Protein AF-A0A821ZVC3-F1 (afdb_monomer)

Foldseek 3Di:
DDWDADPVVRDIGDPFDEPVCPPVDPPDDPPGDYDHDDDDDPDDDDDDDDDDDPVVVVVVVD

Sequence (62 aa):
DVIAIDKASGKISRLGRSFTRAKDYDAMGPQTKFVQCPEGELQKRKEVVHTVTLHEIDVINS

Organism: NCBI:txid392032

Secondary structure (DSSP, 8-state):
-EEEE-TTT--EEEEEEEGGGTTS-S---TT--EEPPP-S-S-----------HHHHHHHT-

Solvent-accessible surface area (backbone atoms only — not comparable to full-atom values): 4431 Å² total; per-residue (Å²): 118,39,69,47,73,44,83,90,80,66,51,75,44,79,75,28,35,34,66,93,61,60,81,82,54,87,92,64,63,98,79,71,48,70,36,79,79,87,78,81,74,92,78,77,93,78,90,82,88,83,89,82,55,71,66,62,54,54,67,74,75,109

Mean predicted aligned error: 6.57 Å

InterPro domains:
  IPR010339 TIP49, P-loop domain [PF06068] (1-62)
  IPR027238 RuvB-like [PTHR11093] (1-62)
  IPR042487 RuvBL1/2, DNA/RNA binding domain [G3DSA:2.40.50.360] (1-58)

Radius of gyration: 17.43 Å; Cα contacts (8 Å, |Δi|>4): 48; chains: 1; bounding box: 39×26×44 Å

Structure (mmCIF, N/CA/C/O backbone):
data_AF-A0A821ZVC3-F1
#
_entry.id   AF-A0A821ZVC3-F1
#
loop_
_atom_site.group_PDB
_atom_site.id
_atom_site.type_symbol
_atom_site.label_atom_id
_atom_site.label_alt_id
_atom_site.label_comp_id
_atom_site.label_asym_id
_atom_site.label_entity_id
_atom_site.label_seq_id
_atom_site.pdbx_PDB_ins_code
_atom_site.Cartn_x
_atom_site.Cartn_y
_atom_site.Cartn_z
_atom_site.occupancy
_atom_site.B_iso_or_equiv
_atom_site.auth_seq_id
_atom_site.auth_comp_id
_atom_site.auth_asym_id
_atom_site.auth_atom_id
_atom_site.pdbx_PDB_model_num
ATOM 1 N N . ASP A 1 1 ? 4.649 -5.149 -12.641 1.00 84.38 1 ASP A N 1
ATOM 2 C CA . ASP A 1 1 ? 4.373 -4.173 -11.563 1.00 84.38 1 ASP A CA 1
ATOM 3 C C . ASP A 1 1 ? 4.819 -4.693 -10.215 1.00 84.38 1 ASP A C 1
ATOM 5 O O . ASP A 1 1 ? 4.956 -5.899 -10.060 1.00 84.38 1 ASP A O 1
ATOM 9 N N . VAL A 1 2 ? 5.023 -3.790 -9.258 1.00 91.06 2 VAL A N 1
ATOM 10 C CA . VAL A 1 2 ? 5.208 -4.118 -7.842 1.00 91.06 2 VAL A CA 1
ATOM 11 C C . VAL A 1 2 ? 3.898 -3.806 -7.123 1.00 91.06 2 VAL A C 1
ATOM 13 O O . VAL A 1 2 ? 3.423 -2.666 -7.141 1.00 91.06 2 VAL A O 1
ATOM 16 N N . ILE A 1 3 ? 3.295 -4.829 -6.523 1.00 93.56 3 ILE A N 1
ATOM 17 C CA . ILE A 1 3 ? 1.987 -4.760 -5.867 1.00 93.56 3 ILE A CA 1
ATOM 18 C C . ILE A 1 3 ? 2.080 -5.303 -4.440 1.00 93.56 3 ILE A 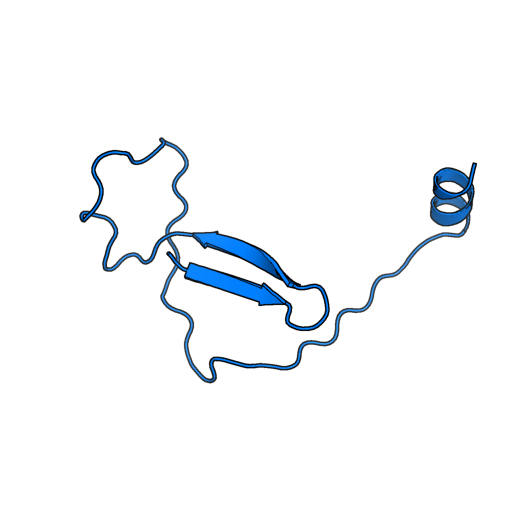C 1
ATOM 20 O O . ILE A 1 3 ? 2.899 -6.174 -4.156 1.00 93.56 3 ILE A O 1
ATOM 24 N N . ALA A 1 4 ? 1.223 -4.798 -3.560 1.00 93.62 4 ALA A N 1
ATOM 25 C CA . ALA A 1 4 ? 0.982 -5.348 -2.235 1.00 93.62 4 ALA A CA 1
ATOM 26 C C . ALA A 1 4 ? -0.437 -5.919 -2.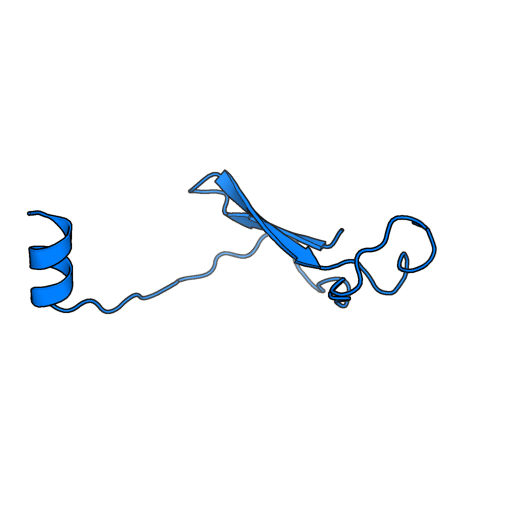184 1.00 93.62 4 ALA A C 1
ATOM 28 O O . ALA A 1 4 ? -1.380 -5.281 -2.659 1.00 93.62 4 ALA A O 1
ATOM 29 N N . ILE A 1 5 ? -0.571 -7.112 -1.610 1.00 95.56 5 ILE A N 1
ATOM 30 C CA . ILE A 1 5 ? -1.854 -7.786 -1.418 1.00 95.56 5 ILE A CA 1
ATOM 31 C C . ILE A 1 5 ? -2.059 -7.963 0.079 1.00 95.56 5 ILE A C 1
ATOM 33 O O . ILE A 1 5 ? -1.281 -8.653 0.742 1.00 95.56 5 ILE A O 1
ATOM 37 N N . ASP A 1 6 ? -3.113 -7.351 0.601 1.00 95.69 6 ASP A N 1
ATOM 38 C CA . ASP A 1 6 ? -3.596 -7.644 1.941 1.00 95.69 6 ASP A CA 1
ATOM 39 C C . ASP A 1 6 ? -4.481 -8.895 1.874 1.00 95.69 6 ASP A C 1
ATOM 41 O O . ASP A 1 6 ? -5.545 -8.889 1.256 1.00 95.69 6 ASP A O 1
ATOM 45 N N . LYS A 1 7 ? -4.017 -9.998 2.473 1.00 93.94 7 LYS A N 1
ATOM 46 C CA . LYS A 1 7 ? -4.705 -11.296 2.389 1.00 93.94 7 LYS A CA 1
ATOM 47 C C . LYS A 1 7 ? -6.042 -11.330 3.129 1.00 93.94 7 LYS A C 1
ATOM 49 O O . LYS A 1 7 ? -6.899 -12.115 2.746 1.00 93.94 7 LYS A O 1
ATOM 54 N N . ALA A 1 8 ? -6.203 -10.537 4.188 1.00 93.81 8 ALA A N 1
ATOM 55 C CA . ALA A 1 8 ? -7.407 -10.565 5.014 1.00 93.81 8 ALA A CA 1
ATOM 56 C C . ALA A 1 8 ? -8.556 -9.797 4.349 1.00 93.81 8 ALA A C 1
ATOM 58 O O . ALA A 1 8 ? -9.693 -10.256 4.359 1.00 93.81 8 ALA A O 1
ATOM 59 N N . SER A 1 9 ? -8.248 -8.647 3.748 1.00 94.31 9 SER A N 1
ATOM 60 C CA . S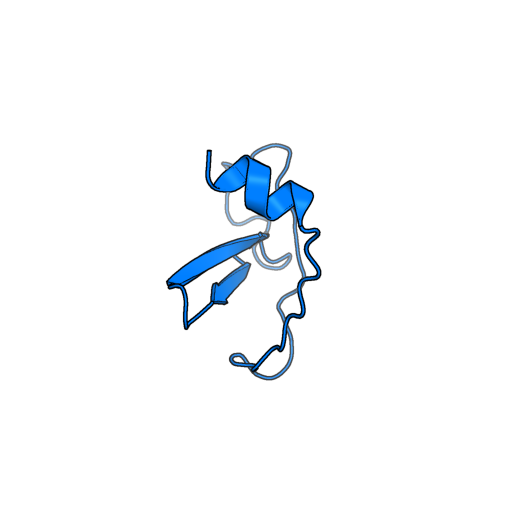ER A 1 9 ? -9.231 -7.791 3.069 1.00 94.31 9 SER A CA 1
ATOM 61 C C . SER A 1 9 ? -9.361 -8.057 1.567 1.00 94.31 9 SER A C 1
ATOM 63 O O . SER A 1 9 ? -10.307 -7.587 0.943 1.00 94.31 9 SER A O 1
ATOM 65 N N . GLY A 1 10 ? -8.394 -8.747 0.954 1.00 95.19 10 GLY A N 1
ATOM 66 C CA . GLY A 1 10 ? -8.307 -8.904 -0.501 1.00 95.19 10 GLY A CA 1
ATOM 67 C C . GLY A 1 10 ? -7.879 -7.628 -1.236 1.00 95.19 10 GLY A C 1
ATOM 68 O O . GLY A 1 10 ? -7.868 -7.600 -2.468 1.00 95.19 10 GLY A O 1
ATOM 69 N N . LYS A 1 11 ? -7.512 -6.559 -0.514 1.00 96.25 11 LYS A N 1
ATOM 70 C CA . LYS A 1 11 ? -7.124 -5.279 -1.115 1.00 96.25 11 LYS A CA 1
ATOM 71 C C . LYS A 1 11 ? -5.803 -5.416 -1.872 1.00 96.25 11 LYS A C 1
ATOM 73 O O . LYS A 1 11 ? -4.768 -5.751 -1.294 1.00 96.25 11 LYS A O 1
ATOM 78 N N . ILE A 1 12 ? -5.830 -5.064 -3.156 1.00 96.38 12 ILE A N 1
ATOM 79 C CA . ILE A 1 12 ? -4.650 -5.001 -4.023 1.00 96.38 12 ILE A CA 1
ATOM 80 C C . ILE A 1 12 ? -4.239 -3.538 -4.174 1.00 96.38 12 ILE A C 1
ATOM 82 O O . ILE A 1 12 ? -5.029 -2.702 -4.608 1.00 96.38 12 ILE A O 1
ATOM 86 N N . SER A 1 13 ? -2.995 -3.220 -3.824 1.00 93.81 13 SER A N 1
ATOM 87 C CA . SER A 1 13 ? -2.439 -1.867 -3.939 1.00 93.81 13 SER A CA 1
ATOM 88 C C . SER A 1 13 ? -1.199 -1.880 -4.829 1.00 93.81 13 SER A C 1
ATOM 90 O O . SER A 1 13 ? -0.227 -2.579 -4.544 1.00 93.81 13 SER A O 1
ATOM 92 N N . ARG A 1 14 ? -1.202 -1.094 -5.911 1.00 91.56 14 ARG A N 1
ATOM 93 C CA . ARG A 1 14 ? -0.029 -0.938 -6.783 1.00 91.56 14 ARG A CA 1
ATOM 94 C C . ARG A 1 14 ? 0.967 0.021 -6.134 1.00 91.56 14 ARG A C 1
ATOM 96 O O . ARG A 1 14 ? 0.663 1.195 -5.959 1.00 91.56 14 ARG A O 1
ATOM 103 N N . LEU A 1 15 ? 2.157 -0.474 -5.798 1.00 90.31 15 LEU A N 1
ATOM 104 C CA . LEU A 1 15 ? 3.238 0.329 -5.212 1.00 90.31 15 LEU A CA 1
ATOM 105 C C . LEU A 1 15 ? 4.014 1.106 -6.284 1.00 90.31 15 LEU A C 1
ATOM 107 O O . LEU A 1 15 ? 4.491 2.212 -6.028 1.00 90.31 15 LEU A O 1
ATOM 111 N N . GLY A 1 16 ? 4.131 0.527 -7.480 1.00 89.94 16 GLY A N 1
ATOM 112 C CA . GLY A 1 16 ? 4.795 1.144 -8.624 1.00 89.94 16 GLY A CA 1
ATOM 113 C C . GLY A 1 16 ? 5.188 0.129 -9.695 1.00 89.94 16 GLY A C 1
ATOM 114 O O . GLY A 1 16 ? 4.726 -1.016 -9.692 1.00 89.94 16 GLY A O 1
ATOM 115 N N . ARG A 1 17 ? 6.069 0.537 -10.611 1.00 87.69 17 ARG A N 1
ATOM 116 C CA . ARG A 1 17 ? 6.751 -0.363 -11.557 1.00 87.69 17 ARG A CA 1
ATOM 117 C C . ARG A 1 17 ? 8.183 -0.632 -11.112 1.00 87.69 17 ARG A C 1
ATOM 119 O O . ARG A 1 17 ? 8.829 0.239 -10.548 1.00 87.69 17 ARG A O 1
ATOM 126 N N . SER A 1 18 ? 8.691 -1.827 -11.389 1.00 87.81 18 SER A N 1
ATOM 127 C CA . SER A 1 18 ? 10.093 -2.159 -11.135 1.00 87.81 18 SER A CA 1
ATOM 128 C C . SER A 1 18 ? 11.010 -1.373 -12.073 1.00 87.81 18 SER A C 1
ATOM 130 O O . SER A 1 18 ? 10.747 -1.322 -13.276 1.00 87.81 18 SER A O 1
ATOM 132 N N . PHE A 1 19 ? 12.120 -0.839 -11.557 1.00 83.75 19 PHE A N 1
ATOM 133 C CA . PHE A 1 19 ? 13.138 -0.162 -12.377 1.00 83.75 19 PHE A CA 1
ATOM 134 C C . PHE A 1 19 ? 13.669 -1.038 -13.525 1.00 83.75 19 PHE A C 1
ATOM 136 O O . PHE A 1 19 ? 13.878 -0.553 -14.632 1.00 83.75 19 PHE A O 1
ATOM 143 N N . THR A 1 20 ? 13.817 -2.344 -13.293 1.00 81.62 20 THR A N 1
ATOM 144 C CA . THR A 1 20 ? 14.344 -3.310 -14.273 1.00 81.62 20 THR A CA 1
ATOM 145 C C . THR A 1 20 ? 13.457 -3.515 -15.499 1.00 81.62 20 THR A C 1
ATOM 147 O O . THR A 1 20 ? 13.950 -3.958 -16.526 1.00 81.62 20 THR A O 1
ATOM 150 N N . ARG A 1 21 ? 12.163 -3.184 -15.408 1.00 75.19 21 ARG A N 1
ATOM 151 C CA . ARG A 1 21 ? 11.174 -3.348 -16.492 1.00 75.19 21 ARG A CA 1
ATOM 152 C C . ARG A 1 21 ? 10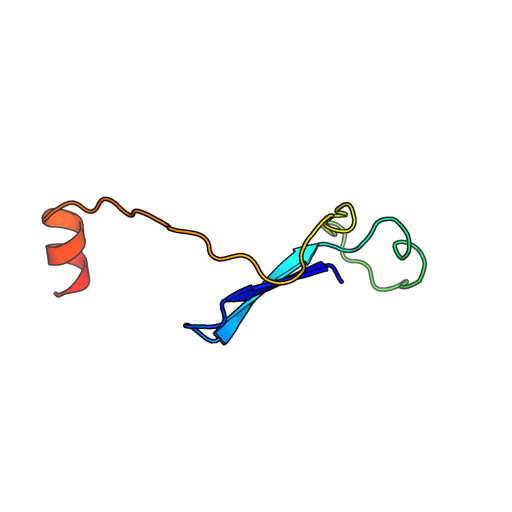.556 -2.015 -16.907 1.00 75.19 21 ARG A C 1
ATOM 154 O O . ARG A 1 21 ? 9.421 -1.952 -17.375 1.00 75.19 21 ARG A O 1
ATOM 161 N N . ALA A 1 22 ? 11.280 -0.922 -16.664 1.00 71.81 22 ALA A N 1
ATOM 162 C CA . ALA A 1 22 ? 10.784 0.428 -16.895 1.00 71.81 22 ALA A CA 1
ATOM 163 C C . ALA A 1 22 ? 10.595 0.765 -18.380 1.00 71.81 22 ALA A C 1
ATOM 165 O O . ALA A 1 22 ? 9.772 1.617 -18.699 1.00 71.81 22 ALA A O 1
ATOM 166 N N . LYS A 1 23 ? 11.347 0.098 -19.264 1.00 70.94 23 LYS A N 1
ATOM 167 C CA . LYS A 1 23 ? 11.378 0.359 -20.710 1.00 70.94 23 LYS A CA 1
ATOM 168 C C . LYS A 1 23 ? 10.499 -0.587 -21.535 1.00 70.94 23 LYS A C 1
ATOM 170 O O . LYS A 1 23 ? 10.361 -0.372 -22.730 1.00 70.94 23 LYS A O 1
ATOM 175 N N . ASP A 1 24 ? 9.895 -1.597 -20.908 1.00 73.19 24 ASP A N 1
ATOM 176 C CA . ASP A 1 24 ? 9.150 -2.657 -21.608 1.00 73.19 24 ASP A CA 1
ATOM 177 C C . ASP A 1 24 ? 7.741 -2.217 -22.048 1.00 73.19 24 ASP A C 1
ATOM 179 O O . ASP A 1 24 ? 7.024 -2.982 -22.684 1.00 73.19 24 ASP A O 1
ATOM 183 N N . TYR A 1 25 ? 7.317 -1.006 -21.675 1.00 66.88 25 TYR A N 1
ATOM 184 C CA . TYR A 1 25 ? 5.978 -0.488 -21.942 1.00 66.88 25 TYR A CA 1
ATOM 185 C C . TYR A 1 25 ? 6.067 0.967 -22.404 1.00 66.88 25 TYR A C 1
ATOM 187 O O . TYR A 1 25 ? 6.632 1.810 -21.710 1.00 66.88 25 TYR A O 1
ATOM 195 N N . ASP A 1 26 ? 5.482 1.249 -23.560 1.00 65.75 26 ASP A N 1
ATOM 196 C CA . ASP A 1 26 ? 5.425 2.551 -24.231 1.00 65.75 26 ASP A CA 1
ATOM 197 C C . ASP A 1 26 ? 4.255 3.425 -23.739 1.00 65.75 26 ASP A C 1
ATOM 199 O O . ASP A 1 26 ? 4.380 4.646 -23.641 1.00 65.75 26 ASP A O 1
ATOM 203 N N . ALA A 1 27 ? 3.143 2.809 -23.328 1.00 68.25 27 ALA A N 1
ATOM 204 C CA . ALA A 1 27 ? 1.990 3.470 -22.714 1.00 68.25 27 ALA A CA 1
ATOM 205 C C . ALA A 1 27 ? 2.224 3.777 -21.219 1.00 68.25 27 ALA A C 1
ATOM 207 O O . ALA A 1 27 ? 1.594 3.208 -20.317 1.00 68.25 27 ALA A O 1
ATOM 208 N N . MET A 1 28 ? 3.169 4.671 -20.940 1.00 70.56 28 MET A N 1
ATOM 209 C CA . MET A 1 28 ? 3.508 5.115 -19.587 1.00 70.56 28 MET A CA 1
ATOM 210 C C . MET A 1 28 ? 2.957 6.517 -19.345 1.00 70.56 28 MET A C 1
ATOM 212 O O . MET A 1 28 ? 3.391 7.483 -19.962 1.00 70.56 28 MET A O 1
ATOM 216 N N . GLY A 1 29 ? 1.999 6.641 -18.422 1.00 68.75 29 GLY A N 1
ATOM 217 C CA . GLY A 1 29 ? 1.517 7.952 -17.993 1.00 68.75 29 GLY A CA 1
ATOM 218 C C . GLY A 1 29 ? 2.640 8.767 -17.325 1.00 68.75 29 GLY A C 1
ATOM 219 O O . GLY A 1 29 ? 3.533 8.172 -16.705 1.00 68.75 29 GLY A O 1
ATOM 220 N N . PRO A 1 30 ? 2.579 10.112 -17.374 1.00 67.88 30 PRO A N 1
ATOM 221 C CA . PRO A 1 30 ? 3.636 11.008 -16.885 1.00 67.88 30 PRO A CA 1
ATOM 222 C C . PRO A 1 30 ? 3.944 10.874 -15.381 1.00 67.88 30 PRO A C 1
ATOM 224 O O . PRO A 1 30 ? 4.957 11.381 -14.915 1.00 67.88 30 PRO A O 1
ATOM 227 N N . GLN A 1 31 ? 3.102 10.173 -14.614 1.00 67.44 31 GLN A N 1
ATOM 228 C CA . GLN A 1 31 ? 3.227 9.984 -13.162 1.00 67.44 31 GLN A CA 1
ATOM 229 C C . GLN A 1 31 ? 3.587 8.542 -12.760 1.00 67.44 31 GLN A C 1
ATOM 231 O O . GLN A 1 31 ? 3.217 8.076 -11.681 1.00 67.44 31 GLN A O 1
ATOM 236 N N . THR A 1 32 ? 4.272 7.781 -13.619 1.00 77.38 32 THR A N 1
ATOM 237 C CA . THR A 1 32 ? 4.622 6.400 -13.258 1.00 77.38 32 THR A CA 1
ATOM 238 C C . THR A 1 32 ? 5.705 6.367 -12.175 1.00 77.38 32 THR A C 1
ATOM 240 O O . THR A 1 32 ? 6.871 6.657 -12.431 1.00 77.38 32 THR A O 1
ATOM 243 N N . LYS A 1 33 ? 5.325 5.968 -10.954 1.00 85.19 33 LYS A N 1
ATOM 244 C CA . LYS A 1 33 ? 6.256 5.757 -9.838 1.00 85.19 33 LYS A CA 1
ATOM 245 C C . LYS A 1 33 ? 7.046 4.463 -10.039 1.00 85.19 33 LYS A C 1
ATOM 247 O O . LYS A 1 33 ? 6.463 3.375 -10.090 1.00 85.19 33 LYS A O 1
ATOM 252 N N . PHE A 1 34 ? 8.368 4.576 -10.106 1.00 86.38 34 PHE A N 1
ATOM 253 C CA . PHE A 1 34 ? 9.269 3.428 -10.112 1.00 86.38 34 PHE A CA 1
ATOM 254 C C . PHE A 1 34 ? 9.736 3.091 -8.699 1.00 86.38 34 PHE A C 1
ATOM 256 O O . PHE A 1 34 ? 10.003 3.981 -7.892 1.00 86.38 34 PHE A 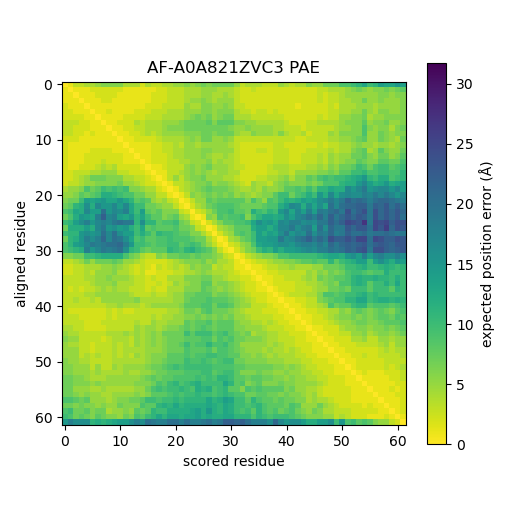O 1
ATOM 263 N N . VAL A 1 35 ? 9.799 1.800 -8.393 1.00 90.50 35 VAL A N 1
ATOM 264 C CA . VAL A 1 35 ? 10.179 1.271 -7.082 1.00 90.50 35 VAL A CA 1
ATOM 265 C C . VAL A 1 35 ? 11.147 0.101 -7.252 1.00 90.50 35 VAL A C 1
ATOM 267 O O . VAL A 1 35 ? 11.114 -0.611 -8.261 1.00 90.50 35 VAL A O 1
ATOM 270 N N . GLN A 1 36 ? 12.029 -0.096 -6.273 1.00 89.31 36 GLN A N 1
ATOM 271 C CA . GLN A 1 36 ? 12.901 -1.270 -6.226 1.00 89.31 36 GLN A CA 1
ATOM 272 C C . GLN A 1 36 ? 12.064 -2.533 -5.995 1.00 89.31 36 GLN A C 1
ATOM 274 O O . GLN A 1 36 ? 10.993 -2.486 -5.384 1.00 89.31 36 GLN A O 1
ATOM 279 N N . CYS A 1 37 ? 12.549 -3.666 -6.503 1.00 88.19 37 CYS A N 1
ATOM 280 C CA . CYS A 1 37 ? 11.973 -4.959 -6.164 1.00 88.19 37 CYS A CA 1
ATOM 281 C C . CYS A 1 37 ? 12.093 -5.180 -4.646 1.00 88.19 37 CYS A C 1
ATOM 283 O O . CYS A 1 37 ? 13.195 -5.040 -4.119 1.00 88.19 37 CYS A O 1
ATOM 285 N N . PRO A 1 38 ? 10.997 -5.502 -3.940 1.00 90.19 38 PRO A N 1
ATOM 286 C CA . PRO A 1 38 ? 11.060 -5.799 -2.515 1.00 90.19 38 PRO A CA 1
ATOM 287 C C . PRO A 1 38 ? 12.000 -6.974 -2.235 1.00 90.19 38 PRO A C 1
ATOM 289 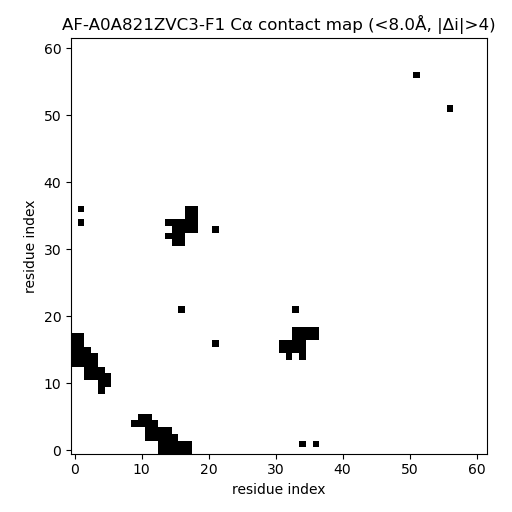O O . PRO A 1 38 ? 12.028 -7.940 -2.996 1.00 90.19 38 PRO A O 1
ATOM 292 N N . GLU A 1 39 ? 12.729 -6.898 -1.125 1.00 90.88 39 GLU A N 1
ATOM 293 C CA . GLU A 1 39 ? 13.670 -7.933 -0.695 1.00 90.88 39 GLU A CA 1
ATOM 294 C C . GLU A 1 39 ? 13.154 -8.708 0.532 1.00 90.88 39 GLU A C 1
ATOM 296 O O . GLU A 1 39 ? 12.313 -8.240 1.317 1.00 90.88 39 GLU A O 1
ATOM 301 N N . GLY A 1 40 ? 13.690 -9.917 0.707 1.00 92.31 40 GLY A N 1
ATOM 302 C CA . GLY A 1 40 ? 13.320 -10.842 1.776 1.00 92.31 40 GLY A CA 1
ATOM 303 C C . GLY A 1 40 ? 12.029 -11.613 1.490 1.00 92.31 40 GLY A C 1
ATOM 304 O O . GLY A 1 40 ? 11.673 -11.865 0.342 1.00 92.31 40 GLY A O 1
ATOM 305 N N . GLU A 1 41 ? 11.337 -12.024 2.553 1.00 93.19 41 GLU A N 1
ATOM 306 C CA . GLU A 1 41 ? 10.148 -12.873 2.439 1.00 93.19 41 GLU A CA 1
ATOM 307 C C . GLU A 1 41 ? 8.977 -12.182 1.728 1.00 93.19 41 GLU A C 1
ATOM 309 O O . GLU A 1 41 ? 8.635 -11.033 2.021 1.00 93.19 41 GLU A O 1
ATOM 314 N N . LEU A 1 42 ? 8.314 -12.923 0.834 1.00 92.19 42 LEU A N 1
ATOM 315 C CA . LEU A 1 42 ? 7.165 -12.438 0.066 1.00 92.19 42 LEU A CA 1
ATOM 316 C C . LEU A 1 42 ? 5.928 -12.195 0.945 1.00 92.19 42 LEU A C 1
ATOM 318 O O . LEU A 1 42 ? 5.143 -11.287 0.682 1.00 92.19 42 LEU A O 1
ATOM 322 N N . GLN A 1 43 ? 5.743 -13.005 1.988 1.00 93.19 43 GLN A N 1
ATOM 323 C CA . GLN A 1 43 ? 4.621 -12.896 2.911 1.00 93.19 43 GLN A CA 1
ATOM 324 C C . GLN A 1 43 ? 5.131 -12.511 4.293 1.00 93.19 43 GLN A C 1
ATOM 326 O O . GLN A 1 43 ? 5.844 -13.275 4.926 1.00 93.19 43 GLN A O 1
ATOM 331 N N . LYS A 1 44 ? 4.703 -11.346 4.778 1.00 92.56 44 LYS A N 1
ATOM 332 C CA . LYS A 1 44 ? 5.021 -10.844 6.118 1.00 92.56 44 LYS A CA 1
ATOM 333 C C . LYS A 1 44 ? 3.727 -10.491 6.844 1.00 92.56 44 LYS A C 1
ATOM 335 O O . LYS A 1 44 ? 2.788 -9.989 6.224 1.00 92.56 44 LYS A O 1
ATOM 340 N N . ARG A 1 45 ? 3.668 -10.742 8.155 1.00 93.12 45 ARG A N 1
ATOM 341 C CA . ARG A 1 45 ? 2.563 -10.284 9.009 1.00 93.12 45 ARG A CA 1
ATOM 342 C C . ARG A 1 45 ? 2.910 -8.895 9.538 1.00 93.12 45 ARG A C 1
ATOM 344 O O . ARG A 1 45 ? 3.923 -8.735 10.209 1.00 93.12 45 ARG A O 1
ATOM 351 N N . LYS A 1 46 ? 2.083 -7.902 9.215 1.00 89.88 46 LYS A N 1
ATOM 352 C CA . LYS A 1 46 ? 2.223 -6.524 9.697 1.00 89.88 46 LYS A CA 1
ATOM 353 C C . LYS A 1 46 ? 1.078 -6.209 10.653 1.00 89.88 46 LYS A C 1
ATOM 355 O O . LYS A 1 46 ? -0.076 -6.443 10.310 1.00 89.88 46 LYS A O 1
ATOM 360 N N . GLU A 1 47 ? 1.402 -5.667 11.818 1.00 93.06 47 GLU A N 1
ATOM 361 C CA . GLU A 1 47 ? 0.425 -5.074 12.728 1.00 93.06 47 GLU A CA 1
ATOM 362 C C . GLU A 1 47 ? 0.239 -3.592 12.380 1.00 93.06 47 GLU A C 1
ATOM 364 O O . GLU A 1 47 ? 1.209 -2.889 12.081 1.00 93.06 47 GLU A O 1
ATOM 369 N N . VAL A 1 48 ? -1.010 -3.126 12.355 1.00 93.12 48 VAL A N 1
ATOM 370 C CA . VAL A 1 48 ? -1.345 -1.725 12.076 1.00 93.12 48 VAL A CA 1
ATOM 371 C C . VAL A 1 48 ? -2.287 -1.232 13.163 1.00 93.12 48 VAL A C 1
ATOM 373 O O . VAL A 1 48 ? -3.398 -1.739 13.296 1.00 93.12 48 VAL A O 1
ATOM 376 N N . VAL A 1 49 ? -1.837 -0.234 13.920 1.00 96.50 49 VAL A N 1
ATOM 377 C CA . VAL A 1 49 ? -2.627 0.422 14.964 1.00 96.50 49 VAL A CA 1
ATOM 378 C C . VAL A 1 49 ? -3.208 1.708 14.389 1.00 96.50 49 VAL A C 1
ATOM 380 O O . VAL A 1 49 ? -2.471 2.533 13.850 1.00 96.50 49 VAL A O 1
ATOM 383 N N . HIS A 1 50 ? -4.525 1.866 14.496 1.00 95.12 50 HIS A N 1
ATOM 384 C CA . HIS A 1 50 ? -5.229 3.090 14.128 1.00 95.12 50 HIS A CA 1
ATOM 385 C C . HIS A 1 50 ? -5.811 3.713 15.398 1.00 95.12 50 HIS A C 1
ATOM 387 O O . HIS A 1 50 ? -6.430 3.011 16.195 1.00 95.12 50 HIS A O 1
ATOM 393 N N . THR A 1 51 ? -5.623 5.019 15.571 1.00 96.75 51 THR A N 1
ATOM 394 C CA . THR A 1 51 ? -6.230 5.793 16.659 1.00 96.75 51 THR A CA 1
ATOM 395 C C . THR A 1 51 ? -7.341 6.642 16.067 1.00 96.75 51 THR A C 1
ATOM 397 O O . THR A 1 51 ? -7.091 7.364 15.106 1.00 96.75 51 THR A O 1
ATOM 400 N N . VAL A 1 52 ? -8.540 6.549 16.637 1.00 97.06 52 VAL A N 1
ATOM 401 C CA . VAL A 1 52 ? -9.720 7.311 16.209 1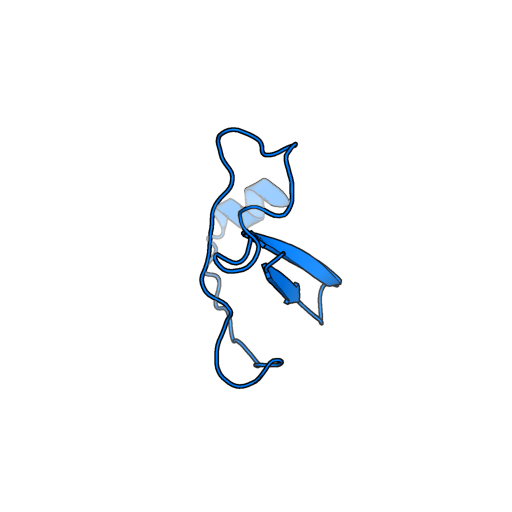.00 9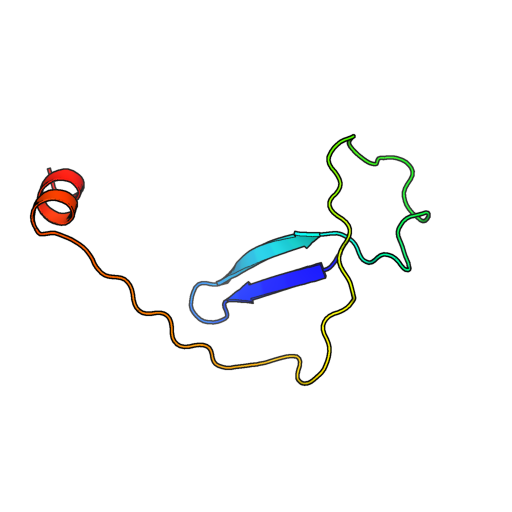7.06 52 VAL A CA 1
ATOM 402 C C . VAL A 1 52 ? -10.331 8.053 17.395 1.00 97.06 52 VAL A C 1
ATOM 404 O O . VAL A 1 52 ? -10.251 7.595 18.538 1.00 97.06 52 VAL A O 1
ATOM 407 N N . THR A 1 53 ? -10.920 9.212 17.129 1.00 97.94 53 THR A N 1
ATOM 408 C CA . THR A 1 53 ? -11.646 10.034 18.104 1.00 97.94 53 THR A CA 1
ATOM 409 C C . THR A 1 53 ? -13.127 9.661 18.143 1.00 97.94 53 THR A C 1
ATOM 411 O O . THR A 1 53 ? -13.671 9.133 17.175 1.00 97.94 53 THR A O 1
ATOM 414 N N . LEU A 1 54 ? -13.809 9.983 19.248 1.00 97.50 54 LEU A N 1
ATOM 415 C CA . LEU A 1 54 ? -15.262 9.789 19.347 1.00 97.50 54 LEU A CA 1
ATOM 416 C C . LEU A 1 54 ? -16.012 10.567 18.257 1.00 97.50 54 LEU A C 1
ATOM 418 O O . LEU A 1 54 ? -16.906 10.022 17.626 1.00 97.50 54 LEU A O 1
ATOM 422 N N . HIS A 1 55 ? -15.576 11.795 17.958 1.00 96.56 55 HIS A N 1
ATOM 423 C CA . HIS A 1 55 ? -16.191 12.618 16.919 1.00 96.56 55 HIS A CA 1
ATOM 424 C C . HIS A 1 55 ? -16.113 11.980 15.521 1.00 96.56 55 HIS A C 1
ATOM 426 O O . HIS A 1 55 ? -17.090 12.029 14.781 1.00 96.56 55 HIS A O 1
ATOM 432 N N . GLU A 1 56 ? -14.989 11.350 15.158 1.00 96.81 56 GLU A N 1
ATOM 433 C CA . GLU A 1 56 ? -14.867 10.638 13.874 1.00 96.81 56 GLU A CA 1
ATOM 434 C C . GLU A 1 56 ? -15.867 9.480 13.771 1.00 96.81 56 GLU A C 1
ATOM 436 O O . GLU A 1 56 ? -16.438 9.253 12.706 1.00 96.81 56 GLU A O 1
ATOM 441 N N . ILE A 1 57 ? -16.110 8.771 14.878 1.00 96.25 57 ILE A N 1
ATOM 442 C CA . ILE A 1 57 ? -17.084 7.676 14.939 1.00 96.25 57 ILE A CA 1
ATOM 443 C C . ILE A 1 57 ? -18.510 8.224 14.825 1.00 96.25 57 ILE A C 1
ATOM 445 O O . ILE A 1 57 ? -19.312 7.675 14.068 1.00 96.25 57 ILE A O 1
ATOM 449 N N . ASP A 1 58 ? -18.819 9.303 15.545 1.00 97.00 58 ASP A N 1
ATOM 450 C CA . ASP A 1 58 ? -20.146 9.925 15.537 1.00 97.00 58 ASP A CA 1
ATOM 451 C C . ASP A 1 58 ? -20.514 10.442 14.136 1.00 97.00 58 ASP A C 1
ATOM 453 O O . ASP A 1 58 ? -21.629 10.218 13.670 1.00 97.00 58 ASP A O 1
ATOM 457 N N . VAL A 1 59 ? -19.569 11.075 13.426 1.00 97.19 59 VAL A N 1
ATOM 458 C CA . VAL A 1 59 ? -19.784 11.604 12.064 1.00 97.19 59 VAL A CA 1
ATOM 459 C C . VAL A 1 59 ? -20.003 10.495 11.030 1.00 97.19 59 VAL A C 1
ATOM 461 O O . VAL A 1 59 ? -20.792 10.682 10.110 1.00 97.19 59 VAL A O 1
ATOM 464 N N . ILE A 1 60 ? -19.327 9.346 11.154 1.00 96.44 60 ILE A N 1
ATOM 465 C CA . ILE A 1 60 ? -19.468 8.223 10.206 1.00 96.44 60 ILE A CA 1
ATOM 466 C C . ILE A 1 60 ? -20.814 7.492 10.368 1.00 96.44 60 ILE A C 1
ATOM 468 O O . ILE A 1 60 ? -21.306 6.913 9.402 1.00 96.44 60 ILE A O 1
ATOM 472 N N . ASN A 1 61 ? -21.391 7.489 11.575 1.00 94.62 61 ASN A N 1
ATOM 473 C CA . ASN A 1 61 ? -22.601 6.725 11.905 1.00 94.62 61 ASN A CA 1
ATOM 474 C C . ASN A 1 61 ? -23.921 7.521 11.814 1.00 94.62 61 ASN A C 1
ATOM 476 O O . ASN A 1 61 ? -24.972 6.953 12.120 1.00 94.62 61 ASN A O 1
ATOM 480 N N . SER A 1 62 ? -23.888 8.802 11.431 1.00 85.00 62 SER A N 1
ATOM 481 C CA . SER A 1 62 ? -25.087 9.614 11.156 1.00 85.00 62 SER A CA 1
ATOM 482 C C . SER A 1 62 ? -25.493 9.566 9.687 1.00 85.00 62 SER A C 1
ATOM 484 O O . SER A 1 62 ? -26.694 9.828 9.451 1.00 85.00 62 SER A O 1
#

Nearest PDB structures (foldseek):
  7zi4-assembly1_F  TM=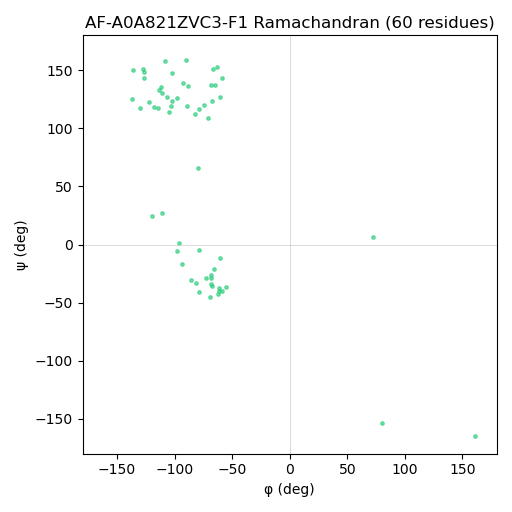7.457E-01  e=1.431E-05  Homo sapiens
  8qz0-assembly1_Y  TM=7.522E-01  e=1.084E-05  Saccharomyces cerevisiae S288C
  9b1e-assembly1_H  TM=7.428E-01  e=2.865E-05  Saccharomyces cerevisiae W303
  6fhs-assembly1_F  TM=7.448E-01  e=5.352E-05  Thermochaetoides thermophila DSM 1495

pLDDT: mean 88.2, std 9.59, range [65.75, 97.94]